Protein AF-A0A533Y469-F1 (afdb_monomer_lite)

Radius of gyration: 21.65 Å; chains: 1; bounding box: 29×42×54 Å

pLDDT: mean 82.44, std 15.5, range [55.28, 98.5]

Structure (mmCIF, N/CA/C/O backbone):
data_AF-A0A533Y469-F1
#
_entry.id   AF-A0A533Y469-F1
#
loop_
_atom_site.group_PDB
_atom_site.id
_atom_site.type_symbol
_atom_site.label_atom_id
_atom_site.label_alt_id
_atom_site.label_comp_id
_atom_site.label_asym_id
_atom_site.label_entity_id
_atom_site.label_seq_id
_atom_site.pdbx_PDB_ins_code
_atom_site.Cartn_x
_atom_site.Cartn_y
_atom_site.Cartn_z
_atom_site.occupancy
_atom_site.B_iso_or_equiv
_atom_site.auth_seq_id
_atom_site.auth_comp_id
_atom_site.auth_asym_id
_atom_site.auth_atom_id
_atom_site.pdbx_PDB_model_num
ATOM 1 N N . MET A 1 1 ? 17.716 33.870 -33.353 1.00 62.66 1 MET A N 1
ATOM 2 C CA . MET A 1 1 ? 16.470 33.153 -32.989 1.00 62.66 1 MET A CA 1
ATOM 3 C C . MET A 1 1 ? 16.474 31.698 -33.462 1.00 62.66 1 MET A C 1
ATOM 5 O O . MET A 1 1 ? 16.247 30.827 -32.639 1.00 62.66 1 MET A O 1
ATOM 9 N N . VAL A 1 2 ? 16.828 31.413 -34.725 1.00 66.94 2 VAL A N 1
ATOM 10 C CA . VAL A 1 2 ? 16.909 30.037 -35.272 1.00 66.94 2 VAL A CA 1
ATOM 11 C C . VAL A 1 2 ? 17.914 29.145 -34.524 1.00 66.94 2 VAL A C 1
ATOM 13 O O . VAL A 1 2 ? 17.582 28.023 -34.172 1.00 66.94 2 VAL A O 1
ATOM 16 N N . ILE A 1 3 ? 19.097 29.670 -34.183 1.00 72.69 3 ILE A N 1
ATOM 17 C CA . ILE A 1 3 ? 20.161 28.913 -33.490 1.00 72.69 3 ILE A CA 1
ATOM 18 C C . ILE A 1 3 ? 19.716 28.430 -32.098 1.00 72.69 3 ILE A C 1
ATOM 20 O O . ILE A 1 3 ? 19.970 27.288 -31.733 1.00 72.69 3 ILE A O 1
ATOM 24 N N . TYR A 1 4 ? 19.006 29.273 -31.341 1.00 73.44 4 TYR A N 1
ATOM 25 C CA . TYR A 1 4 ? 18.488 28.913 -30.015 1.00 73.44 4 TYR A CA 1
ATOM 26 C C . TYR A 1 4 ? 17.413 27.829 -30.090 1.00 73.44 4 TYR A C 1
ATOM 28 O O . TYR A 1 4 ? 17.382 26.936 -29.249 1.00 73.44 4 TYR A O 1
ATOM 36 N N . LEU A 1 5 ? 16.568 27.881 -31.123 1.00 70.81 5 LEU A N 1
ATOM 37 C CA . LEU A 1 5 ? 15.544 26.872 -31.361 1.00 70.81 5 LEU A CA 1
ATOM 38 C C . LEU A 1 5 ? 16.183 25.518 -31.704 1.00 70.81 5 LEU A C 1
ATOM 40 O O . LEU A 1 5 ? 15.808 24.500 -31.132 1.00 70.81 5 LEU A O 1
ATOM 44 N N . SER A 1 6 ? 17.209 25.511 -32.560 1.00 75.12 6 SER A N 1
ATOM 45 C CA . SER A 1 6 ? 17.980 24.305 -32.886 1.00 75.12 6 SER A CA 1
ATOM 46 C C . SER A 1 6 ? 18.688 23.708 -31.665 1.00 75.12 6 SER A C 1
ATOM 48 O O . SER A 1 6 ? 18.702 22.492 -31.501 1.00 75.12 6 SER A O 1
ATOM 50 N N . PHE A 1 7 ? 19.233 24.550 -30.781 1.00 73.19 7 PHE A N 1
ATOM 51 C CA . PHE A 1 7 ? 19.892 24.106 -29.548 1.00 73.19 7 PHE A CA 1
ATOM 52 C C . PHE A 1 7 ? 18.898 23.511 -28.537 1.00 73.19 7 PHE A C 1
ATOM 54 O O . PHE A 1 7 ? 19.194 22.501 -27.904 1.00 73.19 7 PHE A O 1
ATOM 61 N N . LEU A 1 8 ? 17.694 24.086 -28.427 1.00 71.19 8 LEU A N 1
ATOM 62 C CA . LEU A 1 8 ? 16.611 23.555 -27.595 1.00 71.19 8 LEU A CA 1
ATOM 63 C C . LEU A 1 8 ? 16.145 22.174 -28.083 1.00 71.19 8 LEU A C 1
ATOM 65 O O . LEU A 1 8 ? 16.004 21.257 -27.276 1.00 71.19 8 LEU A O 1
ATOM 69 N N . PHE A 1 9 ? 15.962 22.006 -29.397 1.00 67.50 9 PHE A N 1
ATOM 70 C CA . PHE A 1 9 ? 15.623 20.706 -29.984 1.00 67.50 9 PHE A CA 1
ATOM 71 C C . PHE A 1 9 ? 16.730 19.668 -29.759 1.00 67.50 9 PHE A C 1
ATOM 73 O O . PHE A 1 9 ? 16.429 18.525 -29.424 1.00 67.50 9 PHE A O 1
ATOM 80 N N . LEU A 1 10 ? 18.002 20.069 -29.855 1.00 70.12 10 LEU A N 1
ATOM 81 C CA . LEU A 1 10 ? 19.140 19.191 -29.581 1.00 70.12 10 LEU A CA 1
ATOM 82 C C . LEU A 1 10 ? 19.152 18.708 -28.119 1.00 70.12 10 LEU A C 1
ATOM 84 O O . LEU A 1 10 ? 19.282 17.510 -27.873 1.00 70.12 10 LEU A O 1
ATOM 88 N N . ILE A 1 11 ? 18.940 19.607 -27.151 1.00 68.06 11 ILE A N 1
ATOM 89 C CA . ILE A 1 11 ? 18.873 19.246 -25.725 1.00 68.06 11 ILE A CA 1
ATOM 90 C C . ILE A 1 11 ? 17.702 18.295 -25.463 1.00 68.06 11 ILE A C 1
ATOM 92 O O . ILE A 1 11 ? 17.891 17.311 -24.753 1.00 68.06 11 ILE A O 1
ATOM 96 N N . LEU A 1 12 ? 16.532 18.510 -26.071 1.00 61.50 12 LEU A N 1
ATOM 97 C CA . LEU A 1 12 ? 15.376 17.619 -25.915 1.00 61.50 12 LEU A CA 1
ATOM 98 C C . LEU A 1 12 ? 15.654 16.201 -26.455 1.00 61.50 12 LEU A C 1
ATOM 100 O O . LEU A 1 12 ? 15.213 15.222 -25.866 1.00 61.50 12 LEU A O 1
ATOM 104 N N . THR A 1 13 ? 16.425 16.084 -27.545 1.00 62.09 13 THR A N 1
ATOM 105 C CA . THR A 1 13 ? 16.803 14.781 -28.127 1.00 62.09 13 THR A CA 1
ATOM 106 C C . THR A 1 13 ? 17.922 14.054 -27.383 1.00 62.09 13 THR A C 1
ATOM 108 O O . THR A 1 13 ? 18.014 12.834 -27.469 1.00 62.09 13 THR A O 1
ATOM 111 N N . ILE A 1 14 ? 18.779 14.759 -26.645 1.00 64.06 14 ILE A N 1
ATOM 112 C CA . ILE A 1 14 ? 19.840 14.133 -25.834 1.00 64.06 14 ILE A CA 1
ATOM 113 C C . ILE A 1 14 ? 19.307 13.799 -24.436 1.00 64.06 14 ILE A C 1
ATOM 115 O O . ILE A 1 14 ? 19.682 12.794 -23.840 1.00 64.06 14 ILE A O 1
ATOM 119 N N . SER A 1 15 ? 18.364 14.604 -23.951 1.00 58.91 15 SER A N 1
ATOM 120 C CA . SER A 1 15 ? 17.666 14.430 -22.679 1.00 58.91 15 SER A CA 1
ATOM 121 C C . SER A 1 15 ? 16.456 13.514 -22.843 1.00 58.91 15 SER A C 1
ATOM 123 O O . SER A 1 15 ? 15.377 13.834 -22.353 1.00 58.91 15 SER A O 1
ATOM 125 N N . HIS A 1 16 ? 16.593 12.390 -23.552 1.00 57.53 16 HIS A N 1
ATOM 126 C CA . HIS A 1 16 ? 15.593 11.342 -23.395 1.00 57.53 16 HIS A CA 1
ATOM 127 C C . HIS A 1 16 ? 15.770 10.813 -21.969 1.00 57.53 16 HIS A C 1
ATOM 129 O O . HIS A 1 16 ? 16.805 10.191 -21.706 1.00 57.53 16 HIS A O 1
ATOM 135 N N . PRO A 1 17 ? 14.825 11.035 -21.029 1.00 61.94 17 PRO A N 1
ATOM 136 C CA . PRO A 1 17 ? 14.789 10.161 -19.871 1.00 61.94 17 PRO A CA 1
ATOM 137 C C . PRO A 1 17 ? 14.754 8.740 -20.444 1.00 61.94 17 PRO A C 1
ATOM 139 O O . PRO A 1 17 ? 14.021 8.520 -21.419 1.00 61.94 17 PRO A O 1
ATOM 142 N N . PRO A 1 18 ? 15.578 7.801 -19.941 1.00 59.59 18 PRO A N 1
ATOM 143 C CA . PRO A 1 18 ? 15.491 6.426 -20.398 1.00 59.59 18 PRO A CA 1
ATOM 144 C C . PRO A 1 18 ? 14.018 6.050 -20.327 1.00 59.59 18 PRO A C 1
ATOM 146 O O . PRO A 1 18 ? 13.384 6.238 -19.287 1.00 59.59 18 PRO A O 1
ATOM 149 N N . LEU A 1 19 ? 13.448 5.656 -21.467 1.00 60.62 19 LEU A N 1
ATOM 150 C CA . LEU A 1 19 ? 12.055 5.248 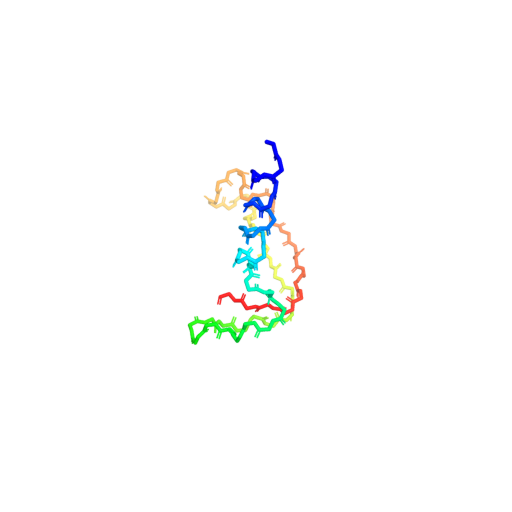-21.535 1.00 60.62 19 LEU A CA 1
ATOM 151 C C . LEU A 1 19 ? 11.901 4.164 -20.466 1.00 60.62 19 LEU A C 1
ATOM 153 O O . LEU A 1 19 ? 12.447 3.072 -20.612 1.00 60.62 19 LEU A O 1
ATOM 157 N N . ALA A 1 20 ? 11.208 4.484 -19.368 1.00 57.84 20 ALA A N 1
ATOM 158 C CA . ALA A 1 20 ? 11.095 3.653 -18.162 1.00 57.84 20 ALA A CA 1
ATOM 159 C C . ALA A 1 20 ? 10.298 2.355 -18.395 1.00 57.84 20 ALA A C 1
ATOM 161 O O . ALA A 1 20 ? 9.835 1.705 -17.467 1.00 57.84 20 ALA A O 1
ATOM 162 N N . ILE A 1 21 ? 10.103 2.000 -19.662 1.00 56.88 21 ILE A N 1
ATOM 163 C CA . ILE A 1 21 ? 9.316 0.877 -20.134 1.00 56.88 21 ILE A CA 1
ATOM 164 C C . ILE A 1 21 ? 10.142 -0.419 -20.050 1.00 56.88 21 ILE A C 1
ATOM 166 O O . ILE A 1 21 ? 9.557 -1.497 -20.024 1.00 56.88 21 ILE A O 1
ATOM 170 N N . SER A 1 22 ? 11.481 -0.356 -19.962 1.00 55.28 22 SER A N 1
ATOM 171 C CA . SER A 1 22 ? 12.297 -1.580 -19.895 1.00 55.28 22 SER A CA 1
ATOM 172 C C . SER A 1 22 ? 13.674 -1.458 -19.234 1.00 55.28 22 SER A C 1
ATOM 174 O O . SER A 1 22 ? 14.538 -2.292 -19.516 1.00 55.28 22 SER A O 1
ATOM 176 N N . SER A 1 23 ? 13.944 -0.451 -18.393 1.00 60.53 23 SER A N 1
ATOM 177 C CA . SER A 1 23 ? 15.143 -0.557 -17.553 1.00 60.53 23 SER A CA 1
ATOM 178 C C . SER A 1 23 ? 14.958 -1.787 -16.672 1.00 60.53 23 SER A C 1
ATOM 180 O O . SER A 1 23 ? 13.972 -1.853 -15.935 1.00 60.53 23 SER A O 1
ATOM 182 N N . LEU A 1 24 ? 15.861 -2.767 -16.792 1.00 61.28 24 LEU A N 1
ATOM 183 C CA . LEU A 1 24 ? 15.922 -3.884 -15.853 1.00 61.28 24 LEU A CA 1
ATOM 184 C C . LEU A 1 24 ? 15.823 -3.300 -14.437 1.00 61.28 24 LEU A C 1
ATOM 186 O O . LEU A 1 24 ? 16.483 -2.283 -14.182 1.00 61.28 24 LEU A O 1
ATOM 190 N N . PRO A 1 25 ? 14.981 -3.871 -13.553 1.00 64.75 25 PRO A N 1
ATOM 191 C CA . PRO A 1 25 ? 14.978 -3.471 -12.157 1.00 64.75 25 PRO A CA 1
ATOM 192 C C . PRO A 1 25 ? 16.429 -3.446 -11.685 1.00 64.75 25 PRO A C 1
ATOM 194 O O . PRO A 1 25 ? 17.191 -4.357 -12.017 1.00 64.75 25 PRO A O 1
ATOM 197 N N . SER A 1 26 ? 16.833 -2.384 -10.986 1.00 70.19 26 SER A N 1
ATOM 198 C CA . SER A 1 26 ? 18.143 -2.387 -10.331 1.00 70.19 26 SER A CA 1
ATOM 199 C C . SER A 1 26 ? 18.260 -3.686 -9.528 1.00 70.19 26 SER A C 1
ATOM 201 O O . SER A 1 26 ? 17.268 -4.097 -8.927 1.00 70.19 26 SER A O 1
ATOM 203 N N . ASP A 1 27 ? 19.43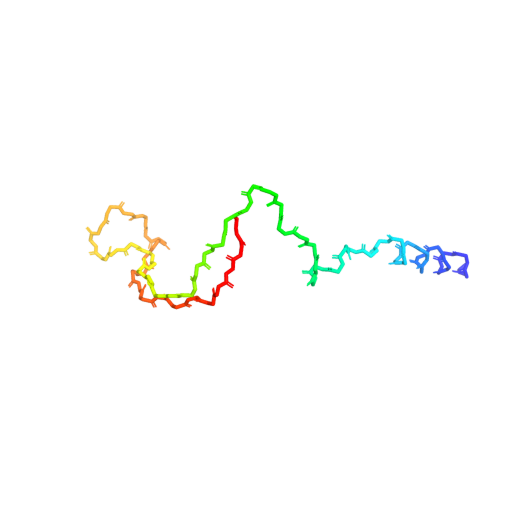7 -4.320 -9.491 1.00 72.94 27 ASP A N 1
ATOM 204 C CA . ASP A 1 27 ? 19.659 -5.575 -8.743 1.00 72.94 27 ASP A CA 1
ATOM 205 C C . ASP A 1 27 ? 19.249 -5.472 -7.255 1.00 72.94 27 ASP A C 1
ATOM 207 O O . ASP A 1 27 ? 19.112 -6.481 -6.569 1.00 72.94 27 ASP A O 1
ATOM 211 N N . ALA A 1 28 ? 19.042 -4.252 -6.747 1.00 86.25 28 ALA A N 1
ATOM 212 C CA . ALA A 1 28 ? 18.566 -3.965 -5.399 1.00 86.25 28 ALA A CA 1
ATOM 213 C C . ALA A 1 28 ? 17.031 -3.850 -5.245 1.00 86.25 28 ALA A C 1
ATOM 215 O O . ALA A 1 28 ? 16.573 -3.614 -4.129 1.00 86.25 28 ALA A O 1
ATOM 216 N N . MET A 1 29 ? 16.238 -3.973 -6.315 1.00 90.44 29 MET A N 1
ATOM 217 C CA . MET A 1 29 ? 14.773 -3.885 -6.238 1.00 90.44 29 MET A CA 1
ATOM 218 C C . MET A 1 29 ? 14.141 -5.244 -5.953 1.00 90.44 29 MET A C 1
ATOM 220 O O . MET A 1 29 ? 14.608 -6.282 -6.420 1.00 90.44 29 MET A O 1
ATOM 224 N N . THR A 1 30 ? 13.019 -5.235 -5.238 1.00 92.31 30 THR A N 1
ATOM 225 C CA . THR A 1 30 ? 12.224 -6.440 -4.970 1.00 92.31 30 THR A CA 1
ATOM 226 C C . THR A 1 30 ? 10.865 -6.358 -5.654 1.00 92.31 30 THR A C 1
ATOM 228 O O . THR A 1 30 ? 10.215 -5.313 -5.654 1.00 92.31 30 THR A O 1
ATOM 231 N N . LEU A 1 31 ? 10.418 -7.478 -6.230 1.00 93.44 31 LEU A N 1
ATOM 232 C CA . LEU A 1 31 ? 9.070 -7.598 -6.777 1.00 93.44 31 LEU A CA 1
ATOM 233 C C . LEU A 1 31 ? 8.066 -7.766 -5.637 1.00 93.44 31 LEU A C 1
ATOM 235 O O . LEU A 1 31 ? 8.066 -8.787 -4.947 1.00 93.44 31 LEU A O 1
ATOM 239 N N . VAL A 1 32 ? 7.167 -6.800 -5.491 1.00 95.69 32 VAL A N 1
ATOM 240 C CA . VAL A 1 32 ? 5.980 -6.920 -4.645 1.00 95.69 32 VAL A CA 1
ATOM 241 C C . VAL A 1 32 ? 4.845 -7.499 -5.500 1.00 95.69 32 VAL A C 1
ATOM 243 O O . VAL A 1 32 ? 4.520 -6.920 -6.543 1.00 95.69 32 VAL A O 1
ATOM 246 N N . PRO A 1 33 ? 4.245 -8.645 -5.125 1.00 97.56 33 PRO A N 1
ATOM 247 C CA . PRO A 1 33 ? 3.148 -9.234 -5.885 1.00 97.56 33 PRO A CA 1
ATOM 248 C C . PRO A 1 33 ? 1.869 -8.398 -5.757 1.00 97.56 33 PRO A C 1
ATOM 250 O O . PRO A 1 33 ? 1.711 -7.604 -4.831 1.00 97.56 33 PRO A O 1
ATOM 253 N N . ALA A 1 34 ? 0.918 -8.619 -6.667 1.00 98.31 34 ALA A N 1
ATOM 254 C CA . ALA A 1 34 ? -0.422 -8.074 -6.493 1.00 98.31 34 ALA A CA 1
ATOM 255 C C . ALA A 1 34 ? -1.095 -8.647 -5.243 1.00 98.31 34 ALA A C 1
ATOM 257 O O . ALA A 1 34 ? -0.982 -9.842 -4.958 1.00 98.31 34 ALA A O 1
ATOM 258 N N . GLY A 1 35 ? -1.846 -7.808 -4.540 1.00 98.44 35 GLY A N 1
ATOM 259 C CA . GLY A 1 35 ? -2.542 -8.226 -3.335 1.00 98.44 35 GLY A CA 1
ATOM 260 C C . GLY A 1 35 ? -3.214 -7.081 -2.601 1.00 98.44 35 GLY A C 1
ATOM 261 O O . GLY A 1 35 ? -3.126 -5.918 -2.999 1.00 98.44 35 GLY A O 1
ATOM 262 N N . GLU A 1 36 ? -3.891 -7.453 -1.519 1.00 98.50 36 GLU A N 1
ATOM 263 C CA . GLU A 1 36 ? -4.541 -6.531 -0.600 1.00 98.50 36 GLU A CA 1
ATOM 264 C C . GLU A 1 36 ? -3.734 -6.393 0.688 1.00 98.50 36 GLU A C 1
ATOM 266 O O . GLU A 1 36 ? -3.170 -7.364 1.196 1.00 98.50 36 GLU A O 1
ATOM 271 N N . PHE A 1 37 ? -3.717 -5.190 1.248 1.00 97.75 37 PHE A N 1
ATOM 272 C CA . PHE A 1 37 ? -3.162 -4.938 2.571 1.00 97.75 37 PHE A CA 1
ATOM 273 C C . PHE A 1 37 ? -3.913 -3.806 3.273 1.00 97.75 37 PHE A C 1
ATOM 275 O O . PHE A 1 37 ? -4.586 -2.987 2.642 1.00 97.75 37 PHE A O 1
ATOM 282 N N . LEU A 1 38 ? -3.806 -3.762 4.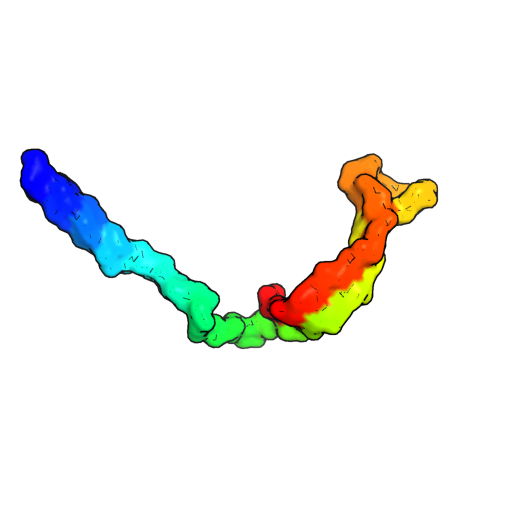601 1.00 97.81 38 LEU A N 1
ATOM 283 C CA . LEU A 1 38 ? -4.325 -2.653 5.393 1.00 97.81 38 LEU A CA 1
ATOM 284 C C . LEU A 1 38 ? -3.302 -1.517 5.408 1.00 97.81 38 LEU A C 1
ATOM 286 O O . LEU A 1 38 ? -2.195 -1.676 5.917 1.00 97.81 38 LEU A O 1
ATOM 290 N N . MET A 1 39 ? -3.685 -0.367 4.861 1.00 97.75 39 MET A N 1
ATOM 291 C CA . MET A 1 39 ? -2.859 0.835 4.811 1.00 97.75 39 MET A CA 1
ATOM 292 C C . MET A 1 39 ? -3.376 1.890 5.783 1.00 97.75 39 MET A C 1
ATOM 294 O O . MET A 1 39 ? -4.581 2.133 5.842 1.00 97.75 39 MET A O 1
ATOM 298 N N . GLY A 1 40 ? -2.457 2.572 6.467 1.00 97.19 40 GLY A N 1
ATOM 299 C CA . GLY A 1 40 ? -2.769 3.591 7.467 1.00 97.19 40 GLY A CA 1
ATOM 300 C C . GLY A 1 40 ? -2.961 3.006 8.866 1.00 97.19 40 GLY A C 1
ATOM 301 O O . GLY A 1 40 ? -2.881 1.794 9.080 1.00 97.19 40 GLY A O 1
ATOM 302 N N . ASN A 1 41 ? -3.218 3.887 9.824 1.00 96.81 41 ASN A N 1
ATOM 303 C CA . ASN A 1 41 ? -3.323 3.562 11.241 1.00 96.81 41 ASN A CA 1
ATOM 304 C C . ASN A 1 41 ? -4.803 3.447 11.682 1.00 96.81 41 ASN A C 1
ATOM 306 O O . ASN A 1 41 ? -5.633 4.269 11.266 1.00 96.81 41 ASN A O 1
ATOM 310 N N . PRO A 1 42 ? -5.186 2.437 12.491 1.00 95.25 42 PRO A N 1
ATOM 311 C CA . PRO A 1 42 ? -6.547 2.316 13.009 1.00 95.25 42 PRO A CA 1
ATOM 312 C C . PRO A 1 42 ? -6.941 3.478 13.930 1.00 95.25 42 PRO A C 1
ATOM 314 O O . PRO A 1 42 ? -6.111 4.153 14.543 1.00 95.25 42 PRO A O 1
ATOM 317 N N . VAL A 1 43 ? -8.253 3.690 14.066 1.00 89.81 43 VAL A N 1
ATOM 318 C CA . VAL A 1 43 ? -8.797 4.632 15.052 1.00 89.81 43 VAL A CA 1
ATOM 319 C C . VAL A 1 43 ? -8.442 4.138 16.455 1.00 89.81 43 VAL A C 1
ATOM 321 O O . VAL A 1 43 ? -8.728 2.997 16.800 1.00 89.81 43 VAL A O 1
ATOM 324 N N . GLY A 1 44 ? -7.822 5.006 17.254 1.00 88.75 44 GLY A N 1
ATOM 325 C CA . GLY A 1 44 ? -7.348 4.664 18.598 1.00 88.75 44 GLY A CA 1
ATOM 326 C C . GLY A 1 44 ? -5.955 4.028 18.649 1.00 88.75 44 GLY A C 1
ATOM 327 O O . GLY A 1 44 ? -5.507 3.713 19.743 1.00 88.75 44 GLY A O 1
ATOM 328 N N . GLY A 1 45 ? -5.269 3.859 17.509 1.00 88.88 45 GLY A N 1
ATOM 329 C CA . GLY A 1 45 ? -3.854 3.471 17.477 1.00 88.88 45 GLY A CA 1
ATOM 330 C C . GLY A 1 45 ? -2.902 4.647 17.724 1.00 88.88 45 GLY A C 1
ATOM 331 O O . GLY A 1 45 ? -3.301 5.808 17.628 1.00 88.88 45 GLY A O 1
ATOM 332 N N . ASP A 1 46 ? -1.624 4.354 17.956 1.00 93.06 46 ASP A N 1
ATOM 333 C CA . ASP A 1 46 ? -0.614 5.341 18.387 1.00 93.06 46 ASP A CA 1
ATOM 334 C C . ASP A 1 46 ? -0.069 6.248 17.267 1.00 93.06 46 ASP A C 1
ATOM 336 O O . ASP A 1 46 ? 0.681 7.185 17.530 1.00 93.06 46 ASP A O 1
ATOM 340 N N . GLY A 1 47 ? -0.442 5.992 16.014 1.00 92.19 47 GLY A N 1
ATOM 341 C CA . GLY A 1 47 ? -0.026 6.798 14.865 1.00 92.19 47 GLY A CA 1
ATOM 342 C C . GLY A 1 47 ? -0.616 8.212 14.830 1.00 92.19 47 GLY A C 1
ATOM 343 O O . GLY A 1 47 ? -1.653 8.495 15.452 1.00 92.19 47 GLY A O 1
ATOM 344 N N . LEU A 1 48 ? 0.041 9.081 14.059 1.00 95.69 48 LEU A N 1
ATOM 345 C CA . LEU A 1 48 ? -0.301 10.497 13.919 1.00 95.69 48 LEU A CA 1
ATOM 346 C C . LEU A 1 48 ? -1.713 10.698 13.330 1.00 95.69 48 LEU A C 1
ATOM 348 O O . LEU A 1 48 ? -2.260 9.798 12.681 1.00 95.69 48 LEU A O 1
ATOM 352 N N . PRO A 1 49 ? -2.347 11.869 13.549 1.00 93.12 49 PRO A N 1
ATOM 353 C CA . PRO A 1 49 ? -3.699 12.122 13.051 1.00 93.12 49 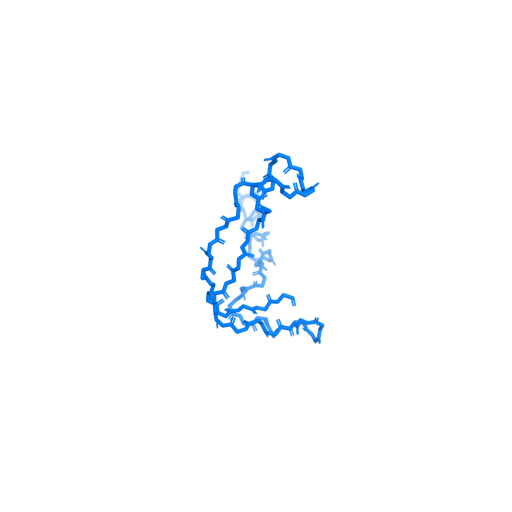PRO A CA 1
ATOM 354 C C . PRO A 1 49 ? -3.863 11.973 11.530 1.00 93.12 49 PRO A C 1
ATOM 356 O O . PRO A 1 49 ? -4.936 11.573 11.083 1.00 93.12 49 PRO A O 1
ATOM 359 N N . ASP A 1 50 ? -2.824 12.267 10.747 1.00 94.94 50 ASP A N 1
ATOM 360 C CA . ASP A 1 50 ? -2.804 12.207 9.280 1.00 94.94 50 ASP A CA 1
ATOM 361 C C . ASP A 1 50 ? -2.504 10.809 8.710 1.00 94.94 50 ASP A C 1
ATOM 363 O O . ASP A 1 50 ? -2.670 10.577 7.514 1.00 94.94 50 ASP A O 1
ATOM 367 N N . GLU A 1 51 ? -2.157 9.837 9.555 1.00 97.56 51 GLU A N 1
ATOM 368 C CA . GLU A 1 51 ? -1.974 8.435 9.152 1.00 97.56 51 GLU A CA 1
ATOM 369 C C . GLU A 1 51 ? -3.299 7.653 9.073 1.00 97.56 51 GLU A C 1
ATOM 371 O O . GLU A 1 51 ? -3.325 6.486 8.671 1.00 97.56 51 GLU A O 1
ATOM 376 N N . ARG A 1 52 ? -4.412 8.266 9.486 1.00 95.19 52 ARG A N 1
ATOM 377 C CA . ARG A 1 52 ? -5.739 7.644 9.611 1.00 95.19 52 ARG A CA 1
ATOM 378 C C . ARG A 1 52 ? -6.657 8.054 8.445 1.00 95.19 52 ARG A C 1
ATOM 380 O O . ARG A 1 52 ? -6.489 9.135 7.888 1.00 95.19 52 ARG A O 1
ATOM 387 N N . PRO A 1 53 ? -7.690 7.255 8.110 1.00 95.38 53 PRO A N 1
ATOM 388 C CA . PRO A 1 53 ? -8.033 5.956 8.687 1.00 95.38 53 PRO A CA 1
ATOM 389 C C . PRO A 1 53 ? -7.264 4.796 8.043 1.00 95.38 53 PRO A C 1
ATOM 391 O O . PRO A 1 53 ? -6.824 4.874 6.891 1.00 95.38 53 PRO A O 1
ATOM 394 N N . GLN A 1 54 ? -7.200 3.679 8.769 1.00 97.94 54 GLN A N 1
ATOM 395 C CA . GLN A 1 54 ? -6.832 2.398 8.182 1.00 97.94 54 GLN A CA 1
ATOM 396 C C . GLN A 1 54 ? -7.885 1.955 7.159 1.00 97.94 54 GLN A C 1
ATOM 398 O O . GLN A 1 54 ? -9.088 2.025 7.418 1.00 97.94 54 GLN A O 1
ATOM 403 N N . ARG A 1 55 ? -7.431 1.491 5.996 1.00 97.31 55 ARG A N 1
ATOM 404 C CA . ARG A 1 55 ? -8.289 1.035 4.895 1.00 97.31 55 ARG A CA 1
ATOM 405 C C . ARG A 1 55 ? -7.652 -0.126 4.142 1.00 97.31 55 ARG A C 1
ATOM 407 O O . ARG A 1 55 ? -6.428 -0.225 4.090 1.00 97.31 55 ARG A O 1
ATOM 414 N N . LEU A 1 56 ? -8.482 -0.969 3.538 1.00 98.38 56 LEU A N 1
ATOM 415 C CA . LEU A 1 56 ? -8.023 -2.023 2.637 1.00 98.38 56 LEU A CA 1
ATOM 416 C C . LEU A 1 56 ? -7.631 -1.405 1.288 1.00 98.38 56 LEU A C 1
ATOM 418 O O . LEU A 1 56 ? -8.401 -0.634 0.713 1.00 98.38 56 LEU A O 1
ATOM 422 N N . VAL A 1 57 ? -6.430 -1.714 0.804 1.00 98.31 57 VAL A N 1
ATOM 423 C CA . VAL A 1 57 ? -5.894 -1.237 -0.477 1.00 98.31 57 VAL A CA 1
ATOM 424 C C . VAL A 1 57 ? -5.451 -2.435 -1.299 1.00 98.31 57 VAL A C 1
ATOM 426 O O . VAL A 1 57 ? -4.756 -3.302 -0.780 1.00 98.31 57 VAL A O 1
ATOM 429 N N . TYR A 1 58 ? -5.816 -2.446 -2.579 1.00 98.50 58 TYR A N 1
ATOM 430 C CA . TYR A 1 58 ? -5.286 -3.380 -3.566 1.00 98.50 58 TYR A CA 1
ATOM 431 C C . TYR A 1 58 ? -4.228 -2.692 -4.428 1.00 98.50 58 TYR A C 1
ATOM 433 O O . TYR A 1 58 ? -4.448 -1.575 -4.906 1.00 98.50 58 TYR A O 1
ATOM 441 N N . THR A 1 59 ? -3.110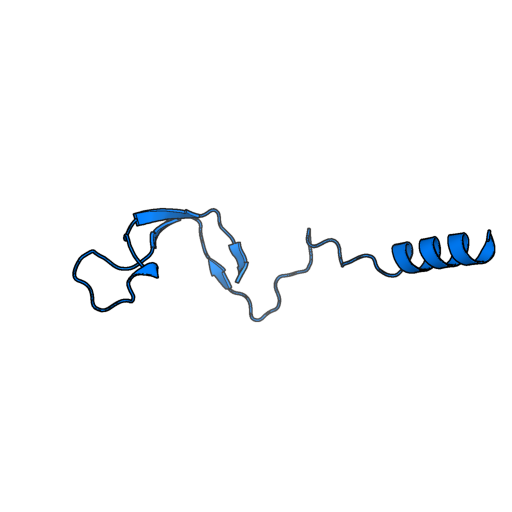 -3.370 -4.678 1.00 98.31 59 THR A N 1
ATOM 442 C CA . THR A 1 59 ? -2.091 -2.920 -5.634 1.00 98.31 59 THR A CA 1
ATOM 443 C C . THR A 1 59 ? -1.834 -3.972 -6.705 1.00 98.31 59 THR A C 1
ATOM 445 O O . THR A 1 59 ? -1.830 -5.172 -6.432 1.00 98.31 59 THR A O 1
ATOM 448 N N . ALA A 1 60 ? -1.574 -3.507 -7.928 1.00 97.88 60 ALA A N 1
ATOM 449 C CA . ALA A 1 60 ? -0.956 -4.304 -8.988 1.00 97.88 60 ALA A CA 1
ATOM 450 C C . ALA A 1 60 ? 0.494 -4.675 -8.597 1.00 97.88 60 ALA A C 1
ATOM 452 O O . ALA A 1 60 ? 1.038 -4.039 -7.692 1.00 97.88 60 ALA A O 1
ATOM 453 N N . PRO A 1 61 ? 1.144 -5.666 -9.239 1.00 96.69 61 PRO A N 1
ATOM 454 C CA . PRO A 1 61 ? 2.538 -5.966 -8.928 1.00 96.69 61 PRO A CA 1
ATOM 455 C C . PRO A 1 61 ? 3.448 -4.799 -9.332 1.00 96.69 61 PRO A C 1
ATOM 457 O O . PRO A 1 61 ? 3.240 -4.175 -10.375 1.00 96.69 61 PRO A O 1
ATOM 460 N N . PHE A 1 62 ? 4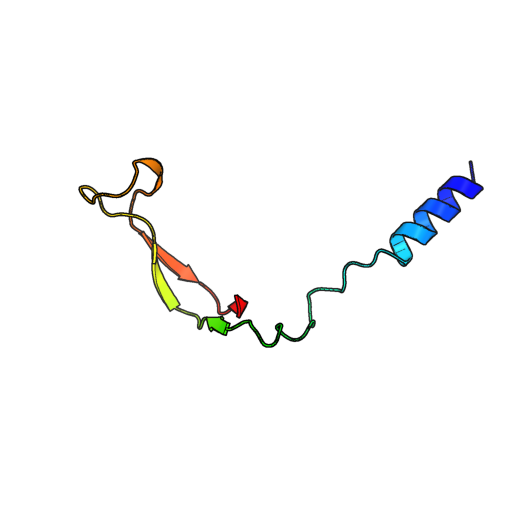.468 -4.519 -8.522 1.00 93.19 62 PHE A N 1
ATOM 461 C CA . PHE A 1 62 ? 5.433 -3.446 -8.776 1.00 93.19 62 PHE A CA 1
ATOM 462 C C . PHE A 1 62 ? 6.814 -3.779 -8.203 1.00 93.19 62 PHE A C 1
ATOM 464 O O . PHE A 1 62 ? 6.954 -4.663 -7.360 1.00 93.19 62 PHE A O 1
ATOM 471 N N . TRP A 1 63 ? 7.833 -3.062 -8.674 1.00 91.94 63 TRP A N 1
ATOM 472 C CA . TRP A 1 63 ? 9.200 -3.130 -8.157 1.00 91.94 63 TRP A CA 1
ATOM 473 C C . TRP A 1 63 ? 9.468 -1.918 -7.264 1.00 91.94 63 TRP A C 1
ATOM 475 O O . TRP A 1 63 ? 9.093 -0.802 -7.636 1.00 91.94 63 TRP A O 1
ATOM 485 N N . ILE A 1 64 ? 10.106 -2.128 -6.112 1.00 91.88 64 ILE A N 1
ATOM 486 C CA . ILE A 1 64 ? 10.531 -1.074 -5.174 1.00 91.88 64 ILE A CA 1
ATOM 487 C C . ILE A 1 64 ? 11.938 -1.329 -4.650 1.00 91.88 64 ILE A C 1
ATOM 489 O O . ILE A 1 64 ? 12.332 -2.518 -4.592 1.00 91.88 64 ILE A O 1
#

Secondary structure (DSSP, 8-state):
-HHHHHHHHHHHHH-----TTS----TT--EEPSEEEEESPPTTSSS-GGGPPPEEEEE--EE-

Foldseek 3Di:
DVVVVVVVVVCVVVPPPPPPPDDDQDPPKDKDAWDKDWFFDDDPDPDDPVSDDTDIDTDHIDID

Sequence (64 aa):
MVIYLSFLFLILTISHPPLAISSLPSDAMTLVPAGEFLMGNPVGGDGLPDERPQRLVYTAPFWI